Protein AF-0000000071014537 (afdb_homodimer)

pLDDT: mean 96.78, std 3.1, range [81.5, 98.94]

InterPro domains:
  IPR045936 Protein of unknown function DUF6356 [PF19883] (3-65)

Solvent-accessible surface area (backbone atoms only — not comparable to full-atom values): 8366 Å² total; per-residue (Å²): 109,67,56,62,41,49,40,44,54,29,48,76,74,72,33,51,58,71,57,36,26,51,52,33,33,50,52,10,49,49,31,29,53,21,10,48,43,17,37,51,18,32,78,36,39,66,41,60,80,49,36,42,60,51,43,34,50,52,53,42,50,51,52,51,52,52,52,49,52,50,48,51,52,52,50,55,50,51,53,55,62,70,76,107,107,68,56,62,42,50,40,46,55,30,49,74,73,72,34,52,58,70,57,36,27,52,52,33,34,52,53,10,49,50,31,29,53,21,10,49,43,18,37,51,17,32,78,38,38,65,41,59,78,50,36,42,60,53,42,36,51,52,53,44,51,52,52,52,52,52,52,49,51,50,48,51,52,50,50,54,49,51,53,55,62,70,75,109

Organism: NCBI:txid2759526

Secondary structure (DSSP, 8-state):
-HHHHHTHHHHHTT--HHHHHHHHHHHHHHHHHHHHHHHHHHH-TTSSTTHHHHHHHHHHHHHHHHHHHHHHHHHHHHHHHHH-/-HHHHHTHHHHHTT--HHHHHHHHHHHHHHHHHHHHHHHHHHH-TTSSTTHHHHHHHHHHHHHHHHHHHHHHHHHHHHHHHHH-

Structure (mmCIF, N/CA/C/O backbone):
data_AF-0000000071014537-model_v1
#
loop_
_entity.id
_entity.type
_entity.pdbx_description
1 polymer 'Capsule biosynthesis protein'
#
loop_
_atom_site.group_PDB
_atom_site.id
_atom_site.type_symbol
_atom_site.label_atom_id
_atom_site.label_alt_id
_atom_site.label_comp_id
_atom_site.label_asym_id
_atom_site.label_entity_id
_atom_site.label_seq_id
_atom_site.pdbx_PDB_ins_code
_atom_site.Cartn_x
_atom_site.Cartn_y
_atom_site.Cartn_z
_atom_site.occupancy
_atom_site.B_iso_or_equiv
_atom_site.auth_seq_id
_atom_site.auth_comp_id
_atom_site.auth_asym_id
_atom_site.auth_atom_id
_atom_site.pdbx_PDB_model_num
ATOM 1 N N . MET A 1 1 ? -13.141 -19.625 -23.688 1 82.31 1 MET A N 1
ATOM 2 C CA . MET A 1 1 ? -13.586 -18.359 -23.109 1 82.31 1 MET A CA 1
ATOM 3 C C . MET A 1 1 ? -13.328 -18.328 -21.609 1 82.31 1 MET A C 1
ATOM 5 O O . MET A 1 1 ? -12.664 -17.406 -21.109 1 82.31 1 MET A O 1
ATOM 9 N N . PHE A 1 2 ? -13.875 -19.344 -20.906 1 86.19 2 PHE A N 1
ATOM 10 C CA . PHE A 1 2 ? -13.703 -19.406 -19.453 1 86.19 2 PHE A CA 1
ATOM 11 C C . PHE A 1 2 ? -12.227 -19.359 -19.078 1 86.19 2 PHE A C 1
ATOM 13 O O . PHE A 1 2 ? -11.836 -18.641 -18.172 1 86.19 2 PHE A O 1
ATOM 20 N N . ARG A 1 3 ? -11.383 -20.109 -19.719 1 89.31 3 ARG A N 1
ATOM 21 C CA . ARG A 1 3 ? -9.953 -20.156 -19.422 1 89.31 3 ARG A CA 1
ATOM 22 C C . ARG A 1 3 ? -9.312 -18.781 -19.594 1 89.31 3 ARG A C 1
ATOM 24 O O . ARG A 1 3 ? -8.477 -18.375 -18.797 1 89.31 3 ARG A O 1
ATOM 31 N N . ARG A 1 4 ? -9.688 -18.188 -20.578 1 91.5 4 ARG A N 1
ATOM 32 C CA . ARG A 1 4 ? -9.125 -16.875 -20.875 1 91.5 4 ARG A CA 1
ATOM 33 C C . ARG A 1 4 ? -9.508 -15.859 -19.797 1 91.5 4 ARG A C 1
ATOM 35 O O . ARG A 1 4 ? -8.68 -15.047 -19.375 1 91.5 4 ARG A O 1
ATOM 42 N N . LEU A 1 5 ? -10.672 -15.945 -19.328 1 91.69 5 LEU A N 1
ATOM 43 C CA . LEU A 1 5 ? -11.172 -14.969 -18.359 1 91.69 5 LEU A CA 1
ATOM 44 C C . LEU A 1 5 ? -10.664 -15.273 -16.953 1 91.69 5 LEU A C 1
ATOM 46 O O . LEU A 1 5 ? -10.289 -14.367 -16.219 1 91.69 5 LEU A O 1
ATOM 50 N N . PHE A 1 6 ? -10.555 -16.469 -16.594 1 96.25 6 PHE A N 1
ATOM 51 C CA . PHE A 1 6 ? -10.359 -16.75 -15.188 1 96.25 6 PHE A CA 1
ATOM 52 C C . PHE A 1 6 ? -8.984 -17.359 -14.945 1 96.25 6 PHE A C 1
ATOM 54 O O . PHE A 1 6 ? -8.461 -17.328 -13.828 1 96.25 6 PHE A O 1
ATOM 61 N N . LEU A 1 7 ? -8.297 -17.859 -15.992 1 96.88 7 LEU A N 1
ATOM 62 C CA . LEU A 1 7 ? -7.074 -18.609 -15.734 1 96.88 7 LEU A CA 1
ATOM 63 C C . LEU A 1 7 ? -5.863 -17.906 -16.328 1 96.88 7 LEU A C 1
ATOM 65 O O . LEU A 1 7 ? -4.734 -18.094 -15.875 1 96.88 7 LEU A O 1
ATOM 69 N N . ASP A 1 8 ? -6.09 -17.141 -17.375 1 97 8 ASP A N 1
ATOM 70 C CA . ASP A 1 8 ? -4.969 -16.5 -18.047 1 97 8 ASP A CA 1
ATOM 71 C C . ASP A 1 8 ? -4.141 -15.664 -17.078 1 97 8 ASP A C 1
ATOM 73 O O . ASP A 1 8 ? -2.918 -15.797 -17.016 1 97 8 ASP A O 1
ATOM 77 N N . HIS A 1 9 ? -4.746 -14.75 -16.312 1 97 9 HIS A N 1
ATOM 78 C CA . HIS A 1 9 ? -4.016 -13.875 -15.398 1 97 9 HIS A CA 1
ATOM 79 C C . HIS A 1 9 ? -3.346 -14.68 -14.289 1 97 9 HIS A C 1
ATOM 81 O O . HIS A 1 9 ? -2.143 -14.539 -14.055 1 97 9 HIS A O 1
ATOM 87 N N . PRO A 1 10 ? -4.059 -15.578 -13.562 1 97.44 10 PRO A N 1
ATOM 88 C CA . PRO A 1 10 ? -3.375 -16.375 -12.539 1 97.44 10 PRO A CA 1
ATOM 89 C C . PRO A 1 10 ? -2.16 -17.109 -13.078 1 97.44 10 PRO A C 1
ATOM 91 O O . PRO A 1 10 ? -1.106 -17.141 -12.438 1 97.44 10 PRO A O 1
ATOM 94 N N . GLU A 1 11 ? -2.242 -17.656 -14.25 1 95.81 11 GLU A N 1
ATOM 95 C CA . GLU A 1 11 ? -1.145 -18.422 -14.836 1 95.81 11 GLU A CA 1
ATOM 96 C C . GLU A 1 11 ? 0.022 -17.516 -15.203 1 95.81 11 GLU A C 1
ATOM 98 O O . GLU A 1 11 ? 1.185 -17.891 -15.07 1 95.81 11 GLU A O 1
ATOM 103 N N . SER A 1 12 ? -0.29 -16.344 -15.633 1 95 12 SER A N 1
ATOM 104 C CA . SER A 1 12 ? 0.756 -15.406 -16.062 1 95 12 SER A CA 1
ATOM 105 C C . SER A 1 12 ? 1.647 -15.016 -14.883 1 95 12 SER A C 1
ATOM 107 O O . SER A 1 12 ? 2.779 -14.57 -15.078 1 95 12 SER A O 1
ATOM 109 N N . ILE A 1 13 ? 1.092 -15.219 -13.648 1 93.38 13 ILE A N 1
ATOM 110 C CA . ILE A 1 13 ? 1.916 -14.844 -12.5 1 93.38 13 ILE A CA 1
ATOM 111 C C . ILE A 1 13 ? 2.311 -16.094 -11.719 1 93.38 13 ILE A C 1
ATOM 113 O O . ILE A 1 13 ? 2.787 -16.016 -10.586 1 93.38 13 ILE A O 1
ATOM 117 N N . GLY A 1 14 ? 1.997 -17.25 -12.242 1 93.69 14 GLY A N 1
ATOM 118 C CA . GLY A 1 14 ? 2.512 -18.5 -11.711 1 93.69 14 GLY A CA 1
ATOM 119 C C . GLY A 1 14 ? 1.631 -19.094 -10.625 1 93.69 14 GLY A C 1
ATOM 120 O O . GLY A 1 14 ? 2.107 -19.844 -9.773 1 93.69 14 GLY A O 1
ATOM 121 N N . GLU A 1 15 ? 0.468 -18.797 -10.617 1 96.69 15 GLU A N 1
ATOM 122 C CA . GLU A 1 15 ? -0.448 -19.281 -9.594 1 96.69 15 GLU A CA 1
ATOM 123 C C . GLU A 1 15 ? -1.596 -20.078 -10.203 1 96.69 15 GLU A C 1
ATOM 125 O O . GLU A 1 15 ? -2.008 -19.812 -11.336 1 96.69 15 GLU A O 1
ATOM 130 N N . SER A 1 16 ? -2.098 -21.031 -9.398 1 97.75 16 SER A N 1
ATO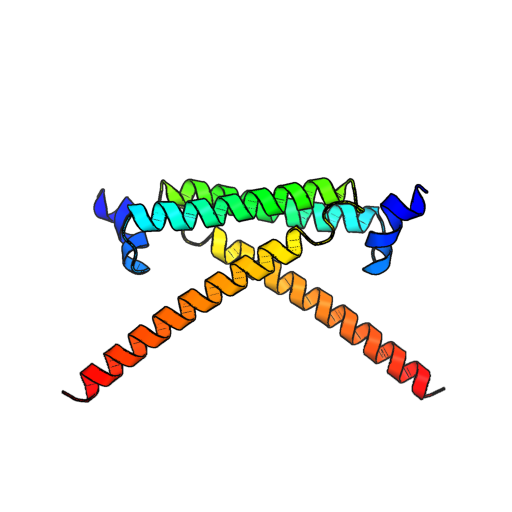M 131 C CA . SER A 1 16 ? -3.406 -21.609 -9.711 1 97.75 16 SER A CA 1
ATOM 132 C C . SER A 1 16 ? -4.531 -20.641 -9.32 1 97.75 16 SER A C 1
ATOM 134 O O . SER A 1 16 ? -4.297 -19.656 -8.633 1 97.75 16 SER A O 1
ATOM 136 N N . PHE A 1 17 ? -5.73 -20.922 -9.797 1 97.44 17 PHE A N 1
ATOM 137 C CA . PHE A 1 17 ? -6.855 -20.062 -9.453 1 97.44 17 PHE A CA 1
ATOM 138 C C . PHE A 1 17 ? -7.066 -20.016 -7.945 1 97.44 17 PHE A C 1
ATOM 140 O O . PHE A 1 17 ? -7.285 -18.953 -7.371 1 97.44 17 PHE A O 1
ATOM 147 N N . GLY A 1 18 ? -7.074 -21.266 -7.281 1 98.12 18 GLY A N 1
ATOM 148 C CA . GLY A 1 18 ? -7.266 -21.312 -5.84 1 98.12 18 GLY A CA 1
ATOM 149 C C . GLY A 1 18 ? -6.203 -20.547 -5.07 1 98.12 18 GLY A C 1
ATOM 150 O O . GLY A 1 18 ? -6.516 -19.812 -4.133 1 98.12 18 GLY A O 1
ATOM 151 N N . GLU A 1 19 ? -4.941 -20.672 -5.414 1 98.12 19 GLU A N 1
ATOM 152 C CA . GLU A 1 19 ? -3.848 -19.938 -4.797 1 98.12 19 GLU A CA 1
ATOM 153 C C . GLU A 1 19 ? -4 -18.438 -5.027 1 98.12 19 GLU A C 1
ATOM 155 O O . GLU A 1 19 ? -3.855 -17.641 -4.098 1 98.12 19 GLU A O 1
ATOM 160 N N . HIS A 1 20 ? -4.32 -18.109 -6.242 1 98.38 20 HIS A N 1
ATOM 161 C CA . HIS A 1 20 ? -4.52 -16.703 -6.582 1 98.38 20 HIS A CA 1
ATOM 162 C C . HIS A 1 20 ? -5.656 -16.094 -5.766 1 98.38 20 HIS A C 1
ATOM 164 O O . HIS A 1 20 ? -5.535 -14.977 -5.266 1 98.38 20 HIS A O 1
ATOM 170 N N . PHE A 1 21 ? -6.703 -16.828 -5.684 1 98.69 21 PHE A N 1
ATOM 171 C CA . PHE A 1 21 ? -7.852 -16.391 -4.91 1 98.69 21 PHE A CA 1
ATOM 172 C C . PHE A 1 21 ? -7.449 -16.078 -3.475 1 98.69 21 PHE A C 1
ATOM 174 O O . PHE A 1 21 ? -7.812 -15.023 -2.934 1 98.69 21 PHE A O 1
ATOM 181 N N . MET A 1 22 ? -6.676 -16.922 -2.893 1 98.5 22 MET A N 1
ATOM 182 C CA . MET A 1 22 ? -6.281 -16.734 -1.5 1 98.5 22 MET A CA 1
ATOM 183 C C . MET A 1 22 ? -5.316 -15.562 -1.359 1 98.5 22 MET A C 1
ATOM 185 O O . MET A 1 22 ? -5.473 -14.734 -0.464 1 98.5 22 MET A O 1
ATOM 189 N N . VAL A 1 23 ? -4.359 -15.461 -2.219 1 98.19 23 VAL A N 1
ATOM 190 C CA . VAL A 1 23 ? -3.355 -14.406 -2.133 1 98.19 23 VAL A CA 1
ATOM 191 C C . VAL A 1 23 ? -4.012 -13.055 -2.373 1 98.19 23 VAL A C 1
ATOM 193 O O . VAL A 1 23 ? -3.818 -12.117 -1.593 1 98.19 23 VAL A O 1
ATOM 196 N N . ALA A 1 24 ? -4.766 -12.953 -3.432 1 98.56 24 ALA A N 1
ATOM 197 C CA . ALA A 1 24 ? -5.395 -11.68 -3.775 1 98.56 24 ALA A CA 1
ATOM 198 C C . ALA A 1 24 ? -6.426 -11.281 -2.727 1 98.56 24 ALA A C 1
ATOM 200 O O . ALA A 1 24 ? -6.574 -10.094 -2.414 1 98.56 24 ALA A O 1
ATOM 201 N N . SER A 1 25 ? -7.211 -12.266 -2.174 1 98.81 25 SER A N 1
ATOM 202 C CA . SER A 1 25 ? -8.156 -11.969 -1.106 1 98.81 25 SER A CA 1
ATOM 203 C C . SER A 1 25 ? -7.445 -11.453 0.139 1 98.81 25 SER A C 1
ATOM 205 O O . SER A 1 25 ? -7.863 -10.453 0.733 1 98.81 25 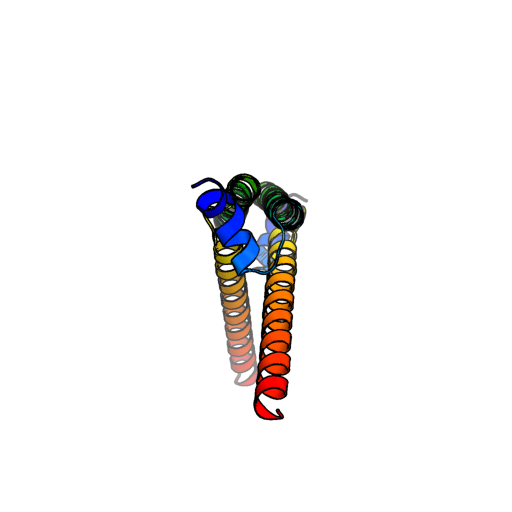SER A O 1
ATOM 207 N N . SER A 1 26 ? -6.398 -12.102 0.516 1 98.81 26 SER A N 1
ATOM 2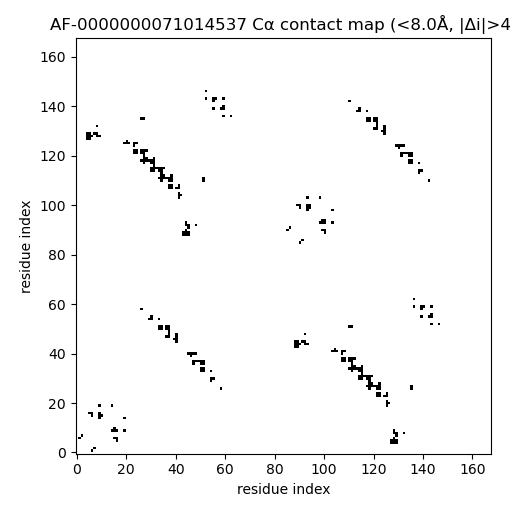08 C CA . SER A 1 26 ? -5.637 -11.664 1.682 1 98.81 26 SER A CA 1
ATOM 209 C C . SER A 1 26 ? -5.07 -10.266 1.48 1 98.81 26 SER A C 1
ATOM 211 O O . SER A 1 26 ? -5.164 -9.414 2.373 1 98.81 26 SER A O 1
ATOM 213 N N . PHE A 1 27 ? -4.473 -10.086 0.302 1 98.88 27 PHE A N 1
ATOM 214 C CA . PHE A 1 27 ? -3.918 -8.781 -0.044 1 98.88 27 PHE A CA 1
ATOM 215 C C . PHE A 1 27 ? -4.988 -7.703 0.024 1 98.88 27 PHE A C 1
ATOM 217 O O . PHE A 1 27 ? -4.797 -6.668 0.667 1 98.88 27 PHE A O 1
ATOM 224 N N . GLY A 1 28 ? -6.07 -7.945 -0.555 1 98.88 28 GLY A N 1
ATOM 225 C CA . GLY A 1 28 ? -7.16 -6.984 -0.583 1 98.88 28 GLY A CA 1
ATOM 226 C C . GLY A 1 28 ? -7.734 -6.695 0.79 1 98.88 28 GLY A C 1
ATOM 227 O O . GLY A 1 28 ? -7.992 -5.539 1.13 1 98.88 28 GLY A O 1
ATOM 228 N N . VAL A 1 29 ? -7.934 -7.727 1.584 1 98.88 29 VAL A N 1
ATOM 229 C CA . VAL A 1 29 ? -8.508 -7.578 2.918 1 98.88 29 VAL A CA 1
ATOM 230 C C . VAL A 1 29 ? -7.555 -6.777 3.803 1 98.88 29 VAL A C 1
ATOM 232 O O . VAL A 1 29 ? -7.984 -5.902 4.559 1 98.88 29 VAL A O 1
ATOM 235 N N . ARG A 1 30 ? -6.32 -7.074 3.711 1 98.94 30 ARG A N 1
ATOM 236 C CA . ARG A 1 30 ? -5.34 -6.32 4.484 1 98.94 30 ARG A CA 1
ATOM 237 C C . ARG A 1 30 ? -5.344 -4.848 4.09 1 98.94 30 ARG A C 1
ATOM 239 O O . ARG A 1 30 ? -5.238 -3.971 4.949 1 98.94 30 ARG A O 1
ATOM 246 N N . MET A 1 31 ? -5.445 -4.613 2.812 1 98.94 31 MET A N 1
ATOM 247 C CA . MET A 1 31 ? -5.551 -3.234 2.348 1 98.94 31 MET A CA 1
ATOM 248 C C . MET A 1 31 ? -6.785 -2.555 2.934 1 98.94 31 MET A C 1
ATOM 250 O O . MET A 1 31 ? -6.703 -1.419 3.406 1 98.94 31 MET A O 1
ATOM 254 N N . MET A 1 32 ? -7.914 -3.219 2.896 1 98.94 32 MET A N 1
ATOM 255 C CA . MET A 1 32 ? -9.164 -2.637 3.383 1 98.94 32 MET A CA 1
ATOM 256 C C . MET A 1 32 ? -9.102 -2.389 4.887 1 98.94 32 MET A C 1
ATOM 258 O O . MET A 1 32 ? -9.516 -1.332 5.363 1 98.94 32 MET A O 1
ATOM 262 N N . TRP A 1 33 ? -8.523 -3.328 5.562 1 98.88 33 TRP A N 1
ATOM 263 C CA . T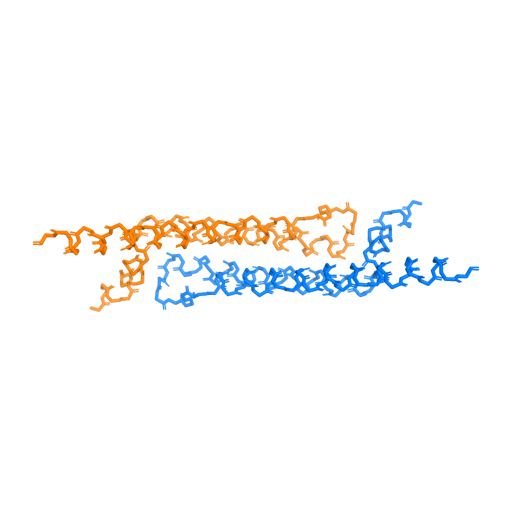RP A 1 33 ? -8.422 -3.207 7.016 1 98.88 33 TRP A CA 1
ATOM 264 C C . TRP A 1 33 ? -7.469 -2.082 7.398 1 98.88 33 TRP A C 1
ATOM 266 O O . TRP A 1 33 ? -7.773 -1.277 8.281 1 98.88 33 TRP A O 1
ATOM 276 N N . GLY A 1 34 ? -6.344 -2.02 6.746 1 98.88 34 GLY A N 1
ATOM 277 C CA . GLY A 1 34 ? -5.438 -0.902 6.961 1 98.88 34 GLY A CA 1
ATOM 278 C C . GLY A 1 34 ? -6.059 0.44 6.613 1 98.88 34 GLY A C 1
ATOM 279 O O . GLY A 1 34 ? -5.895 1.414 7.352 1 98.88 34 GLY A O 1
ATOM 280 N N . GLY A 1 35 ? -6.746 0.464 5.492 1 98.88 35 GLY A N 1
ATOM 281 C CA . GLY A 1 35 ? -7.414 1.686 5.078 1 98.88 35 GLY A CA 1
ATOM 282 C C . GLY A 1 35 ? -8.492 2.137 6.047 1 98.88 35 GLY A C 1
ATOM 283 O O . GLY A 1 35 ? -8.664 3.336 6.277 1 98.88 35 GLY A O 1
ATOM 284 N N . LEU A 1 36 ? -9.242 1.17 6.59 1 98.88 36 LEU A N 1
ATOM 285 C CA . LEU A 1 36 ? -10.289 1.475 7.559 1 98.88 36 LEU A CA 1
ATOM 286 C C . LEU A 1 36 ? -9.695 2.086 8.82 1 98.88 36 LEU A C 1
ATOM 288 O O . LEU A 1 36 ? -10.203 3.09 9.328 1 98.88 36 LEU A O 1
ATOM 292 N N . ARG A 1 37 ? -8.68 1.531 9.328 1 98.88 37 ARG A N 1
ATOM 293 C CA . ARG A 1 37 ? -8.008 2.076 10.5 1 98.88 37 ARG A CA 1
ATOM 294 C C . ARG A 1 37 ? -7.422 3.455 10.211 1 98.88 37 ARG A C 1
ATOM 296 O O . ARG A 1 37 ? -7.477 4.348 11.055 1 98.88 37 ARG A O 1
ATOM 303 N N . CYS A 1 38 ? -6.898 3.58 8.977 1 98.81 38 CYS A N 1
ATOM 304 C CA . CYS A 1 38 ? -6.367 4.871 8.555 1 98.81 38 CYS A CA 1
ATOM 305 C C . CYS A 1 38 ? -7.473 5.918 8.477 1 98.81 38 CYS A C 1
ATOM 307 O O . CYS A 1 38 ? -7.293 7.047 8.945 1 98.81 38 CYS A O 1
ATOM 309 N N . ALA A 1 39 ? -8.672 5.527 8.016 1 98.56 39 ALA A N 1
ATOM 310 C CA . ALA A 1 39 ? -9.797 6.449 7.926 1 98.56 39 ALA A CA 1
ATOM 311 C C . ALA A 1 39 ? -10.305 6.836 9.312 1 98.56 39 ALA A C 1
ATOM 313 O O . ALA A 1 39 ? -10.641 7.996 9.555 1 98.56 39 ALA A O 1
ATOM 314 N N . ALA A 1 40 ? -10.391 5.855 10.18 1 98.62 40 ALA A N 1
ATOM 315 C CA . ALA A 1 40 ? -10.766 6.148 11.562 1 98.62 40 ALA A CA 1
ATOM 316 C C . ALA A 1 40 ? -9.75 7.07 12.227 1 98.62 40 ALA A C 1
ATOM 318 O O . ALA A 1 40 ? -10.117 8 12.938 1 98.62 40 ALA A O 1
ATOM 319 N N . HIS A 1 41 ? -8.477 6.742 11.977 1 98.56 41 HIS A N 1
ATOM 320 C CA . HIS A 1 41 ? -7.371 7.547 12.492 1 98.56 41 HIS A CA 1
ATOM 321 C C . HIS A 1 41 ? -7.488 9 12.031 1 98.56 41 HIS A C 1
ATOM 323 O O . HIS A 1 41 ? -7.102 9.914 12.758 1 98.56 41 HIS A O 1
ATOM 329 N N . ALA A 1 42 ? -7.996 9.227 10.805 1 98.5 42 ALA A N 1
ATOM 330 C CA . ALA A 1 42 ? -8.203 10.586 10.305 1 98.5 42 ALA A CA 1
ATOM 331 C C . ALA A 1 42 ? -9.047 11.406 11.266 1 98.5 42 ALA A C 1
ATOM 333 O O . ALA A 1 42 ? -8.805 12.602 11.453 1 98.5 42 ALA A O 1
ATOM 334 N N . TRP A 1 43 ? -10.008 10.797 11.891 1 98.19 43 TRP A N 1
ATOM 335 C CA . TRP A 1 43 ? -10.859 11.461 12.867 1 98.19 43 TRP A CA 1
ATOM 336 C C . TRP A 1 43 ? -10.258 11.383 14.266 1 98.19 43 TRP A C 1
ATOM 338 O O . TRP A 1 43 ? -10.422 12.297 15.07 1 98.19 43 TRP A O 1
ATOM 348 N N . LEU A 1 44 ? -9.547 10.352 14.578 1 98.12 44 LEU A N 1
ATOM 349 C CA . LEU A 1 44 ? -8.93 10.07 15.875 1 98.12 44 LEU A CA 1
ATOM 350 C C . LEU A 1 44 ? -7.422 9.922 15.734 1 98.12 44 LEU A C 1
ATOM 352 O O . LEU A 1 44 ? -6.891 8.812 15.836 1 98.12 44 LEU A O 1
ATOM 356 N N . PRO A 1 45 ? -6.77 11.039 15.695 1 97.56 45 PRO A N 1
ATOM 357 C CA . PRO A 1 45 ? -5.344 11.016 15.352 1 97.56 45 PRO A CA 1
ATOM 358 C C . PRO A 1 45 ? -4.5 10.25 16.359 1 97.56 45 PRO A C 1
ATOM 360 O O . PRO A 1 45 ? -3.383 9.828 16.047 1 97.56 45 PRO A O 1
ATOM 363 N N . PHE A 1 46 ? -5.027 9.945 17.484 1 97 46 PHE A N 1
ATOM 364 C CA . PHE A 1 46 ? -4.27 9.25 18.531 1 97 46 PHE A CA 1
ATOM 365 C C . PHE A 1 46 ? -4.355 7.742 18.344 1 97 46 PHE A C 1
ATOM 367 O O . PHE A 1 46 ? -3.594 6.988 18.953 1 97 46 PHE A O 1
ATOM 374 N N . ALA A 1 47 ? -5.254 7.328 17.516 1 96.88 47 ALA A N 1
ATOM 375 C CA . ALA A 1 47 ? -5.477 5.898 17.328 1 96.88 47 ALA A CA 1
ATOM 376 C C . ALA A 1 47 ? -4.824 5.402 16.047 1 96.88 47 ALA A C 1
ATOM 378 O O . ALA A 1 47 ? -4.898 6.066 15.008 1 96.88 47 ALA A O 1
ATOM 379 N N . TRP A 1 48 ? -4.168 4.242 16.203 1 98.06 48 TRP A N 1
ATOM 380 C CA . TRP A 1 48 ? -3.604 3.521 15.07 1 98.06 48 TRP A CA 1
ATOM 381 C C . TRP A 1 48 ? -2.744 4.445 14.211 1 98.06 48 TRP A C 1
ATOM 383 O O . TRP A 1 48 ? -2.926 4.52 12.992 1 98.06 48 TRP A O 1
ATOM 393 N N . LYS A 1 49 ? -1.709 5.039 14.789 1 97.38 49 LYS A N 1
ATOM 394 C CA . LYS A 1 49 ? -0.939 6.133 14.203 1 97.38 49 LYS A CA 1
ATOM 395 C C . LYS A 1 49 ? -0.195 5.676 12.953 1 97.38 49 LYS A C 1
ATOM 397 O O . LYS A 1 49 ? 0.057 6.473 12.047 1 97.38 49 LYS A O 1
ATOM 402 N N . THR A 1 50 ? 0.082 4.34 12.891 1 97.5 50 THR A N 1
ATOM 403 C CA . THR A 1 50 ? 0.892 3.926 11.75 1 97.5 50 THR A CA 1
ATOM 404 C C . THR A 1 50 ? 0.185 2.83 10.953 1 97.5 50 THR A C 1
ATOM 406 O O . THR A 1 50 ? 0.795 2.182 10.102 1 97.5 50 THR A O 1
ATOM 409 N N . ALA A 1 51 ? -1.061 2.662 11.125 1 97.81 51 ALA A N 1
ATOM 410 C CA . ALA A 1 51 ? -1.768 1.553 10.492 1 97.81 51 ALA A CA 1
ATOM 411 C C . ALA A 1 51 ? -1.687 1.65 8.969 1 97.81 51 ALA A C 1
ATOM 413 O O . ALA A 1 51 ? -1.415 0.657 8.289 1 97.81 51 ALA A O 1
ATOM 414 N N . GLY A 1 52 ? -1.938 2.861 8.445 1 98.19 52 GLY A N 1
ATOM 415 C CA . GLY A 1 52 ? -1.849 3.043 7.004 1 98.19 52 GLY A CA 1
ATOM 416 C C . GLY A 1 52 ? -0.458 2.787 6.457 1 98.19 52 GLY A C 1
ATOM 417 O O . GLY A 1 52 ? -0.281 1.953 5.562 1 98.19 52 GLY A O 1
ATOM 418 N N . SER A 1 53 ? 0.526 3.387 7.039 1 98.5 53 SER A N 1
ATOM 419 C CA . SER A 1 53 ? 1.891 3.303 6.531 1 98.5 53 SER A CA 1
ATOM 420 C C . SER A 1 53 ? 2.479 1.912 6.754 1 98.5 53 SER A C 1
ATOM 422 O O . SER A 1 53 ? 3.189 1.388 5.895 1 98.5 53 SER A O 1
ATOM 424 N N . ASP A 1 54 ? 2.154 1.281 7.895 1 98.69 54 ASP A N 1
ATOM 425 C CA . ASP A 1 54 ? 2.615 -0.081 8.148 1 98.69 54 ASP A CA 1
ATOM 426 C C . ASP A 1 54 ? 2.047 -1.051 7.113 1 98.69 54 ASP A C 1
ATOM 428 O O . ASP A 1 54 ? 2.762 -1.921 6.609 1 98.69 54 ASP A O 1
ATOM 432 N N . THR A 1 55 ? 0.806 -0.891 6.84 1 98.94 55 THR A N 1
ATOM 433 C CA . THR A 1 55 ? 0.149 -1.77 5.879 1 98.94 55 THR A CA 1
ATOM 434 C C . THR A 1 55 ? 0.776 -1.623 4.496 1 98.94 55 THR A C 1
ATOM 436 O O . THR A 1 55 ? 1.147 -2.617 3.867 1 98.94 55 THR A O 1
ATOM 439 N N . VAL A 1 56 ? 0.928 -0.424 4.02 1 98.94 56 VAL A N 1
ATOM 440 C CA . VAL A 1 56 ? 1.488 -0.153 2.701 1 98.94 56 VAL A CA 1
ATOM 441 C C . VAL A 1 56 ? 2.928 -0.658 2.637 1 98.94 56 VAL A C 1
ATOM 443 O O . VAL A 1 56 ? 3.32 -1.311 1.667 1 98.94 56 VAL A O 1
ATOM 446 N N . ALA A 1 57 ? 3.67 -0.439 3.645 1 98.81 57 ALA A N 1
ATOM 447 C CA . ALA A 1 57 ? 5.062 -0.886 3.668 1 98.81 57 ALA A CA 1
ATOM 448 C C . ALA A 1 57 ? 5.148 -2.408 3.615 1 98.81 57 ALA A C 1
ATOM 450 O O . ALA A 1 57 ? 5.965 -2.965 2.877 1 98.81 57 ALA A O 1
ATOM 451 N N . SER A 1 58 ? 4.371 -3.018 4.383 1 98.88 58 SER A N 1
ATOM 452 C CA . SER A 1 58 ? 4.387 -4.477 4.445 1 98.88 58 SER A CA 1
ATOM 453 C C . SER A 1 58 ? 3.979 -5.09 3.109 1 98.88 58 SER A C 1
ATOM 455 O O . SER A 1 58 ? 4.645 -5.996 2.605 1 98.88 58 SER A O 1
ATOM 457 N N . LEU A 1 59 ? 2.893 -4.602 2.543 1 98.88 59 LEU A N 1
ATOM 458 C CA . LEU A 1 59 ? 2.416 -5.125 1.269 1 98.88 59 LEU A CA 1
ATOM 459 C C . LEU A 1 59 ? 3.41 -4.832 0.152 1 98.88 59 LEU A C 1
ATOM 461 O O . LEU A 1 59 ? 3.611 -5.656 -0.743 1 98.88 59 LEU A O 1
ATOM 465 N N . HIS A 1 60 ? 3.975 -3.684 0.152 1 98.81 60 HIS A N 1
ATOM 466 C CA . HIS A 1 60 ? 4.988 -3.344 -0.84 1 98.81 60 HIS A CA 1
ATOM 467 C C . HIS A 1 60 ? 6.184 -4.285 -0.753 1 98.81 60 HIS A C 1
ATOM 469 O O . HIS A 1 60 ? 6.691 -4.746 -1.777 1 98.81 60 HIS A O 1
ATOM 475 N N . LYS A 1 61 ? 6.621 -4.531 0.459 1 98.69 61 LYS A N 1
ATOM 476 C CA . LYS A 1 61 ? 7.723 -5.473 0.664 1 98.69 61 LYS A CA 1
ATOM 477 C C . LYS A 1 61 ? 7.387 -6.844 0.09 1 98.69 61 LYS A C 1
ATOM 479 O O . LYS A 1 61 ? 8.234 -7.484 -0.535 1 98.69 61 LYS A O 1
ATOM 484 N N . GLU A 1 62 ? 6.199 -7.277 0.346 1 98 62 GLU A N 1
ATOM 485 C CA . GLU A 1 62 ? 5.746 -8.555 -0.188 1 98 62 GLU A CA 1
ATOM 486 C C . GLU A 1 62 ? 5.777 -8.562 -1.714 1 98 62 GLU A C 1
ATOM 488 O O . GLU A 1 62 ? 6.18 -9.547 -2.328 1 98 62 GLU A O 1
ATOM 493 N N . MET A 1 63 ? 5.344 -7.488 -2.332 1 97.5 63 MET A N 1
ATOM 494 C CA . MET A 1 63 ? 5.375 -7.355 -3.787 1 97.5 63 MET A CA 1
ATOM 495 C C . MET A 1 63 ? 6.805 -7.465 -4.309 1 97.5 63 MET A C 1
ATOM 497 O O . MET A 1 63 ? 7.059 -8.156 -5.297 1 97.5 63 MET A O 1
ATOM 501 N N . LEU A 1 64 ? 7.66 -6.801 -3.598 1 97.56 64 LEU A N 1
ATOM 502 C CA . LEU A 1 64 ? 9.055 -6.809 -4.031 1 97.56 64 LEU A CA 1
ATOM 503 C C . LEU A 1 64 ? 9.656 -8.203 -3.902 1 97.56 64 LEU A C 1
ATOM 505 O O . LEU A 1 64 ? 10.422 -8.633 -4.766 1 97.56 64 LEU A O 1
ATOM 509 N N . ALA A 1 65 ? 9.336 -8.867 -2.855 1 97.56 65 ALA A N 1
ATOM 510 C CA . ALA A 1 65 ? 9.844 -10.219 -2.641 1 97.56 65 ALA A CA 1
ATOM 511 C C . ALA A 1 65 ? 9.367 -11.172 -3.738 1 97.56 65 ALA A C 1
ATOM 513 O O . ALA A 1 65 ? 10.141 -11.984 -4.242 1 97.56 65 ALA A O 1
ATOM 514 N N . LYS A 1 66 ? 8.148 -11.062 -4.137 1 95.94 66 LYS A N 1
ATOM 515 C CA . LYS A 1 66 ? 7.594 -11.906 -5.188 1 95.94 66 LYS A CA 1
ATOM 516 C C . LYS A 1 66 ? 8.25 -11.617 -6.535 1 95.94 66 LYS A C 1
ATOM 518 O O . LYS A 1 66 ? 8.555 -12.539 -7.293 1 95.94 66 LYS A O 1
ATOM 523 N N . ARG A 1 67 ? 8.453 -10.375 -6.812 1 95.44 67 ARG A N 1
ATOM 524 C CA . ARG A 1 67 ? 9.109 -9.992 -8.062 1 95.44 67 ARG A CA 1
ATOM 525 C C . ARG A 1 67 ? 10.547 -10.492 -8.109 1 95.44 67 ARG A C 1
ATOM 527 O O . ARG A 1 67 ? 11.008 -10.977 -9.148 1 95.44 67 ARG A O 1
ATOM 534 N N . ALA A 1 68 ? 11.203 -10.445 -7.027 1 97.12 68 ALA A N 1
ATOM 535 C CA . ALA A 1 68 ? 12.578 -10.93 -6.938 1 97.12 68 ALA A CA 1
ATOM 536 C C . ALA A 1 68 ? 12.648 -12.438 -7.141 1 97.12 68 ALA A C 1
ATOM 538 O O . ALA A 1 68 ? 13.539 -12.938 -7.824 1 97.12 68 ALA A O 1
ATOM 539 N N . ALA A 1 69 ? 11.711 -13.062 -6.52 1 95.94 69 ALA A N 1
ATOM 540 C CA . ALA A 1 69 ? 11.664 -14.516 -6.656 1 95.94 69 ALA A CA 1
ATOM 541 C C . ALA A 1 69 ? 11.422 -14.922 -8.109 1 95.94 69 ALA A C 1
ATOM 543 O O . ALA A 1 69 ? 12.047 -15.859 -8.609 1 95.94 69 ALA A O 1
ATOM 544 N N . LYS A 1 70 ? 10.578 -14.188 -8.734 1 94.38 70 LYS A N 1
ATOM 545 C CA . LYS A 1 70 ? 10.297 -14.477 -10.141 1 94.38 70 LYS A CA 1
ATOM 546 C C . LYS A 1 70 ? 11.531 -14.219 -11.008 1 94.38 70 LYS A C 1
ATOM 548 O O . LYS A 1 70 ? 11.836 -15.008 -11.906 1 94.38 70 LYS A O 1
ATOM 553 N N . ARG A 1 71 ? 12.164 -13.203 -10.75 1 96.06 71 ARG A N 1
ATOM 554 C CA . ARG A 1 71 ? 13.375 -12.875 -11.492 1 96.06 71 ARG A CA 1
ATOM 555 C C . ARG A 1 71 ? 14.453 -13.93 -11.289 1 96.06 71 ARG A C 1
ATOM 557 O O . ARG A 1 71 ? 15.133 -14.328 -12.234 1 96.06 71 ARG A O 1
ATOM 564 N N . ALA A 1 72 ? 14.57 -14.344 -10.07 1 97.38 72 ALA A N 1
ATOM 565 C CA . ALA A 1 72 ? 15.555 -15.367 -9.75 1 97.38 72 ALA A CA 1
ATOM 566 C C . ALA A 1 72 ? 15.258 -16.672 -10.492 1 97.38 72 ALA A C 1
ATOM 568 O O . ALA A 1 72 ? 16.172 -17.312 -11.016 1 97.38 72 ALA A O 1
ATOM 569 N N . ASP A 1 73 ? 14 -16.969 -10.57 1 94.94 73 ASP A N 1
ATOM 570 C CA . ASP A 1 73 ? 13.594 -18.172 -11.273 1 94.94 73 ASP A CA 1
ATOM 571 C C . ASP A 1 73 ? 13.883 -18.062 -12.773 1 94.94 73 ASP A C 1
ATOM 573 O O . ASP A 1 73 ? 14.375 -19.016 -13.383 1 94.94 73 ASP A O 1
ATOM 577 N N . GLN A 1 74 ? 13.641 -16.906 -13.281 1 95.06 74 GLN A N 1
ATOM 578 C CA . GLN A 1 74 ? 13.875 -16.688 -14.703 1 95.06 74 GLN A CA 1
ATOM 579 C C . GLN A 1 74 ? 15.367 -16.719 -15.031 1 95.06 74 GLN A C 1
ATOM 581 O O . GLN A 1 74 ? 15.766 -17.266 -16.062 1 95.06 74 GLN A O 1
ATOM 586 N N . THR A 1 75 ? 16.156 -16.125 -14.188 1 97.25 75 THR A N 1
ATOM 587 C CA . THR A 1 75 ? 17.609 -16.156 -14.375 1 97.25 75 THR A CA 1
ATOM 588 C C . THR A 1 75 ? 18.141 -17.578 -14.328 1 97.25 75 THR A C 1
ATOM 590 O O . THR A 1 75 ? 18.969 -17.953 -15.148 1 97.25 75 THR A O 1
ATOM 593 N N . GLN A 1 76 ? 17.688 -18.344 -13.328 1 96.75 76 GLN A N 1
ATOM 594 C CA . GLN A 1 76 ? 18.094 -19.734 -13.211 1 96.75 76 GLN A CA 1
ATOM 595 C C . GLN A 1 76 ? 17.734 -20.516 -14.477 1 96.75 76 GLN A C 1
ATOM 597 O O . GLN A 1 76 ? 18.531 -21.312 -14.969 1 96.75 76 GLN A O 1
ATOM 602 N N . MET A 1 77 ? 16.578 -20.281 -15.016 1 96.5 77 MET A N 1
ATOM 603 C CA . MET A 1 77 ? 16.125 -21 -16.203 1 96.5 77 MET A CA 1
ATOM 604 C C . MET A 1 77 ? 16.969 -20.609 -17.422 1 96.5 77 MET A C 1
ATOM 606 O O . MET A 1 77 ? 17.328 -21.469 -18.234 1 96.5 77 MET A O 1
ATOM 610 N N . MET A 1 78 ? 17.203 -19.359 -17.547 1 97.06 78 MET A N 1
ATOM 611 C CA . MET A 1 78 ? 18 -18.875 -18.672 1 97.06 78 MET A CA 1
ATOM 612 C C . MET A 1 78 ? 19.406 -19.453 -18.625 1 97.06 78 MET A C 1
ATOM 614 O O . MET A 1 78 ? 19.984 -19.797 -19.672 1 97.06 78 MET A O 1
ATOM 618 N N . THR A 1 79 ? 19.984 -19.453 -17.422 1 96.5 79 THR A N 1
ATOM 619 C CA . THR A 1 79 ? 21.328 -20.016 -17.25 1 96.5 79 THR A CA 1
ATOM 620 C C . THR A 1 79 ? 21.328 -21.5 -17.656 1 96.5 79 THR A C 1
ATOM 622 O O . THR A 1 79 ? 22.25 -21.953 -18.328 1 96.5 79 THR A O 1
ATOM 625 N N . VAL A 1 80 ? 20.391 -22.266 -17.266 1 96.75 80 VAL A N 1
ATOM 626 C CA . VAL A 1 80 ? 20.297 -23.688 -17.578 1 96.75 80 VAL A CA 1
ATOM 627 C C . VAL A 1 80 ? 20.156 -23.875 -19.094 1 96.75 80 VAL A C 1
ATOM 629 O O . VAL A 1 80 ? 20.797 -24.766 -19.672 1 96.75 80 VAL A O 1
ATOM 632 N N . GLU A 1 81 ? 19.391 -23.031 -19.688 1 96 81 GLU A N 1
ATOM 633 C CA . GLU A 1 81 ? 19.188 -23.109 -21.125 1 96 81 GLU A CA 1
ATOM 634 C C . GLU A 1 81 ? 20.484 -22.844 -21.875 1 96 81 GLU A C 1
ATOM 636 O O . GLU A 1 81 ? 20.734 -23.438 -22.938 1 96 81 GLU A O 1
ATOM 641 N N . TYR A 1 82 ? 21.344 -21.922 -21.375 1 95.12 82 TYR A N 1
ATOM 642 C CA . TYR A 1 82 ? 22.609 -21.562 -22.016 1 95.12 82 TYR A CA 1
ATOM 643 C C . TYR A 1 82 ? 23.609 -22.688 -21.906 1 95.12 82 TYR A C 1
ATOM 645 O O . TYR A 1 82 ? 24.422 -22.906 -22.812 1 95.12 82 TYR A O 1
ATOM 653 N N . VAL A 1 83 ? 23.625 -23.516 -20.859 1 94.5 83 VAL A N 1
ATOM 654 C CA . VAL A 1 83 ? 24.625 -24.531 -20.578 1 94.5 83 VAL A CA 1
ATOM 655 C C . VAL A 1 83 ? 24.328 -25.797 -21.391 1 94.5 83 VAL A C 1
ATOM 657 O O . VAL A 1 83 ? 25.25 -26.562 -21.719 1 94.5 83 VAL A O 1
ATOM 660 N N . ILE A 1 84 ? 23.203 -26.078 -21.938 1 84.69 84 ILE A N 1
ATOM 661 C CA . ILE A 1 84 ? 22.859 -27.281 -22.672 1 84.69 84 ILE A CA 1
ATOM 662 C C . ILE A 1 84 ? 22.953 -27.016 -24.172 1 84.69 84 ILE A C 1
ATOM 664 O O . ILE A 1 84 ? 23.359 -27.891 -24.938 1 84.69 84 ILE A O 1
ATOM 668 N N . MET B 1 1 ? -5.609 17.844 27.641 1 81.5 1 MET B N 1
ATOM 669 C CA . MET B 1 1 ? -6.02 16.5 27.266 1 81.5 1 MET B CA 1
ATOM 670 C C . MET B 1 1 ? -6.383 16.438 25.781 1 81.5 1 MET B C 1
ATOM 672 O O . MET B 1 1 ? -5.84 15.617 25.031 1 81.5 1 MET B O 1
ATOM 676 N N . PHE B 1 2 ? -7.312 17.328 25.375 1 85.75 2 PHE B N 1
ATOM 677 C CA . PHE B 1 2 ? -7.746 17.359 23.984 1 85.75 2 PHE B CA 1
ATOM 678 C C . PHE B 1 2 ? -6.559 17.547 23.047 1 85.75 2 PHE B C 1
ATOM 680 O O . PHE B 1 2 ? -6.441 16.859 22.031 1 85.75 2 PHE B O 1
ATOM 687 N N . ARG B 1 3 ? -5.664 18.453 23.312 1 88.88 3 ARG B N 1
ATOM 688 C CA . ARG B 1 3 ? -4.504 18.719 22.469 1 88.88 3 ARG B CA 1
ATOM 689 C C . ARG B 1 3 ? -3.631 17.484 22.328 1 88.88 3 ARG B C 1
ATOM 691 O O . ARG B 1 3 ? -3.131 17.188 21.234 1 88.88 3 ARG B O 1
ATOM 698 N N . ARG B 1 4 ? -3.479 16.859 23.359 1 91.19 4 ARG B N 1
ATOM 699 C CA . ARG B 1 4 ? -2.639 15.672 23.359 1 91.19 4 ARG B CA 1
ATOM 700 C C . ARG B 1 4 ? -3.244 14.57 22.484 1 91.19 4 ARG B C 1
ATOM 702 O O . ARG B 1 4 ? -2.527 13.883 21.75 1 91.19 4 ARG B O 1
ATOM 709 N N . LEU B 1 5 ? -4.496 14.453 22.531 1 91.25 5 LEU B N 1
ATOM 710 C CA . LEU B 1 5 ? -5.172 13.375 21.812 1 91.25 5 LEU B CA 1
ATOM 711 C C . LEU B 1 5 ? -5.32 13.711 20.344 1 91.25 5 LEU B C 1
ATOM 713 O O . LEU B 1 5 ? -5.125 12.844 19.484 1 91.25 5 LEU B O 1
ATOM 717 N N . PHE B 1 6 ? -5.57 14.883 20.016 1 96.12 6 PHE B N 1
ATOM 718 C CA . PHE B 1 6 ? -6 15.156 18.641 1 96.12 6 PHE B CA 1
ATOM 719 C C . PHE B 1 6 ? -4.945 15.961 17.891 1 96.12 6 PHE B C 1
ATOM 721 O O . PHE B 1 6 ? -4.906 15.961 16.656 1 96.12 6 PHE B O 1
ATOM 728 N N . LEU B 1 7 ? -3.977 16.594 18.594 1 96.75 7 LEU B N 1
ATOM 729 C CA . LEU B 1 7 ? -3.096 17.531 17.891 1 96.75 7 LEU B CA 1
ATOM 730 C C . LEU B 1 7 ? -1.649 17.047 17.938 1 96.75 7 LEU B C 1
ATOM 732 O O . LEU B 1 7 ? -0.843 17.391 17.078 1 96.75 7 LEU B O 1
ATOM 736 N N . ASP B 1 8 ? -1.331 16.297 18.969 1 96.94 8 ASP B N 1
ATOM 737 C CA . ASP B 1 8 ? 0.056 15.859 19.125 1 96.94 8 ASP B CA 1
ATOM 738 C C . ASP B 1 8 ? 0.55 15.133 17.875 1 96.94 8 ASP B C 1
ATOM 740 O O . ASP B 1 8 ? 1.612 15.461 17.344 1 96.94 8 ASP B O 1
ATOM 744 N N . HIS B 1 9 ? -0.151 14.102 17.375 1 96.88 9 HIS B N 1
ATOM 745 C CA . HIS B 1 9 ? 0.29 13.328 16.219 1 96.88 9 HIS B CA 1
ATOM 746 C C . HIS B 1 9 ? 0.326 14.188 14.969 1 96.88 9 HIS B C 1
ATOM 748 O O . HIS B 1 9 ? 1.345 14.242 14.273 1 96.88 9 HIS B O 1
ATOM 754 N N . PRO B 1 10 ? -0.744 14.938 14.617 1 97.44 10 PRO B N 1
ATOM 755 C CA . PRO B 1 10 ? -0.658 15.789 13.422 1 97.44 10 PRO B CA 1
ATOM 756 C C . PRO B 1 10 ? 0.536 16.734 13.461 1 97.44 10 PRO B C 1
ATOM 758 O O . PRO B 1 10 ? 1.232 16.906 12.461 1 97.44 10 PRO B O 1
ATOM 761 N N . GLU B 1 11 ? 0.817 17.312 14.594 1 95.75 11 GLU B N 1
ATOM 762 C CA . GLU B 1 11 ? 1.921 18.25 14.727 1 95.75 11 GLU B CA 1
ATOM 763 C C . GLU B 1 11 ? 3.27 17.562 14.57 1 95.75 11 GLU B C 1
ATOM 765 O O . GLU B 1 11 ? 4.207 18.125 14 1 95.75 11 GLU B O 1
ATOM 770 N N . SER B 1 12 ? 3.352 16.359 15.039 1 95 12 SER B N 1
ATOM 771 C CA . SER B 1 12 ? 4.613 15.625 14.984 1 95 12 SER B CA 1
ATOM 772 C C . SER B 1 12 ? 5.02 15.344 13.539 1 95 12 SER B C 1
ATOM 774 O O . SER B 1 12 ? 6.191 15.086 13.258 1 95 12 SER B O 1
ATOM 776 N N . ILE B 1 13 ? 3.996 15.414 12.633 1 93.44 13 ILE B N 1
ATOM 777 C CA . ILE B 1 13 ? 4.348 15.141 11.242 1 93.44 13 ILE B CA 1
ATOM 778 C C . ILE B 1 13 ? 4.195 16.422 10.414 1 93.44 13 ILE B C 1
ATOM 780 O O . ILE B 1 13 ? 4.195 16.359 9.18 1 93.44 13 ILE B O 1
ATOM 784 N N . GLY B 1 14 ? 3.932 17.516 11.062 1 93.62 14 GLY B N 1
ATOM 785 C CA . GLY B 1 14 ? 3.986 18.812 10.414 1 93.62 14 GLY B CA 1
ATOM 786 C C . GLY B 1 14 ? 2.666 19.219 9.789 1 93.62 14 GLY B C 1
ATOM 787 O O . GLY B 1 14 ? 2.643 20 8.836 1 93.62 14 GLY B O 1
ATOM 788 N N . GLU B 1 15 ? 1.666 18.75 10.234 1 96.69 15 GLU B N 1
ATOM 789 C CA . GLU B 1 15 ? 0.353 19.047 9.672 1 96.69 15 GLU B CA 1
ATOM 790 C C . GLU B 1 15 ? -0.569 19.672 10.711 1 96.69 15 GLU B C 1
ATOM 792 O O . GLU B 1 15 ? -0.455 19.375 11.906 1 96.69 15 GLU B O 1
ATOM 797 N N . SER B 1 16 ? -1.489 20.5 10.219 1 97.69 16 SER B N 1
ATOM 798 C CA . SER B 1 16 ? -2.643 20.859 11.031 1 97.69 16 SER B CA 1
ATOM 799 C C . SER B 1 16 ? -3.66 19.734 11.086 1 97.69 16 SER B C 1
ATOM 801 O O . SER B 1 16 ? -3.562 18.766 10.328 1 97.69 16 SER B O 1
ATOM 803 N N . PHE B 1 17 ? -4.594 19.812 12 1 97.38 17 PHE B N 1
ATOM 804 C CA . PHE B 1 17 ? -5.613 18.766 12.102 1 97.38 17 PHE B CA 1
ATOM 805 C C . PHE B 1 17 ? -6.395 18.656 10.805 1 97.38 17 PHE B C 1
ATOM 807 O O . PHE B 1 17 ? -6.648 17.547 10.328 1 97.38 17 PHE B O 1
ATOM 814 N N . GLY B 1 18 ? -6.871 19.859 10.234 1 98.12 18 GLY B N 1
ATOM 815 C CA . GLY B 1 18 ? -7.629 19.828 8.992 1 98.12 18 GLY B CA 1
ATOM 816 C C . GLY B 1 18 ? -6.848 19.219 7.844 1 98.12 18 GLY B C 1
ATOM 817 O O . GLY B 1 18 ? -7.387 18.406 7.082 1 98.12 18 GLY B O 1
ATOM 818 N N . GLU B 1 19 ? -5.578 19.562 7.656 1 98.06 19 GLU B N 1
ATOM 819 C CA . GLU B 1 19 ? -4.715 18.984 6.629 1 98.06 19 GLU B CA 1
ATOM 820 C C . GLU B 1 19 ? -4.523 17.484 6.852 1 98.06 19 GLU B C 1
ATOM 822 O O . GLU B 1 19 ? -4.633 16.703 5.91 1 98.06 19 GLU B O 1
ATOM 827 N N . HIS B 1 20 ? -4.27 17.172 8.086 1 98.31 20 HIS B N 1
ATOM 828 C CA . HIS B 1 20 ? -4.09 15.758 8.43 1 98.31 20 HIS B CA 1
ATOM 829 C C . HIS B 1 20 ? -5.344 14.953 8.109 1 98.31 20 HIS B C 1
ATOM 831 O O . HIS B 1 20 ? -5.254 13.852 7.562 1 98.31 20 HIS B O 1
ATOM 837 N N . PHE B 1 21 ? -6.453 15.508 8.477 1 98.69 21 PHE B N 1
ATOM 838 C CA . PHE B 1 21 ? -7.727 14.852 8.203 1 98.69 21 PHE B CA 1
ATOM 839 C C . PHE B 1 21 ? -7.879 14.562 6.719 1 98.69 21 PHE B C 1
ATOM 841 O O . PHE B 1 21 ? -8.258 13.453 6.332 1 98.69 21 PHE B O 1
ATOM 848 N N . MET B 1 22 ? -7.547 15.508 5.91 1 98.5 22 MET B N 1
ATOM 849 C CA . MET B 1 22 ? -7.711 15.336 4.469 1 98.5 22 MET B CA 1
ATOM 850 C C . MET B 1 22 ? -6.707 14.328 3.922 1 98.5 22 MET B C 1
ATOM 852 O O . MET B 1 22 ? -7.07 13.453 3.135 1 98.5 22 MET B O 1
ATOM 856 N N . VAL B 1 23 ? -5.48 14.414 4.328 1 98.12 23 VAL B N 1
ATOM 857 C CA . VAL B 1 23 ? -4.438 13.531 3.82 1 98.12 23 VAL B CA 1
ATOM 858 C C . VAL B 1 23 ? -4.715 12.094 4.258 1 98.12 23 VAL B C 1
ATOM 860 O O . VAL B 1 23 ? -4.703 11.18 3.434 1 98.12 23 VAL B O 1
ATOM 863 N N . ALA B 1 24 ? -4.965 11.914 5.52 1 98.56 24 ALA B N 1
ATOM 864 C CA . ALA B 1 24 ? -5.195 10.57 6.047 1 98.56 24 ALA B CA 1
ATOM 865 C C . ALA B 1 24 ? -6.48 9.977 5.48 1 98.56 24 ALA B C 1
ATOM 867 O O . ALA B 1 24 ? -6.551 8.773 5.215 1 98.56 24 ALA B O 1
ATOM 868 N N . SER B 1 25 ? -7.57 10.805 5.324 1 98.81 25 SER B N 1
ATOM 869 C CA . SER B 1 25 ? -8.797 10.32 4.707 1 98.81 25 SER B CA 1
ATOM 870 C C . SER B 1 25 ? -8.562 9.883 3.266 1 98.81 25 SER B C 1
ATOM 872 O O . SER B 1 25 ? -9.016 8.812 2.852 1 98.81 25 SER B O 1
ATOM 874 N N . SER B 1 26 ? -7.867 10.68 2.52 1 98.81 26 SER B N 1
ATOM 875 C CA . SER B 1 26 ? -7.57 10.336 1.135 1 98.81 26 SER B CA 1
ATOM 876 C C . SER B 1 26 ? -6.762 9.039 1.053 1 98.81 26 SER B C 1
ATOM 878 O O . SER B 1 26 ? -7.066 8.164 0.245 1 98.81 26 SER B O 1
ATOM 880 N N . PHE B 1 27 ? -5.723 9 1.881 1 98.88 27 PHE B N 1
ATOM 881 C CA . PHE B 1 27 ? -4.875 7.812 1.938 1 98.88 27 PHE B CA 1
ATOM 882 C C . PHE B 1 27 ? -5.703 6.574 2.266 1 98.88 27 PHE B C 1
ATOM 884 O O . PHE B 1 27 ? -5.617 5.562 1.564 1 98.88 27 PHE B O 1
ATOM 891 N N . GLY B 1 28 ? -6.496 6.66 3.246 1 98.88 28 GLY B N 1
ATOM 892 C CA . GLY B 1 28 ? -7.316 5.539 3.672 1 98.88 28 GLY B CA 1
ATOM 893 C C . GLY B 1 28 ? -8.336 5.117 2.631 1 98.88 28 GLY B C 1
ATOM 894 O O . GLY B 1 28 ? -8.523 3.924 2.385 1 98.88 28 GLY B O 1
ATOM 895 N N . VAL B 1 29 ? -8.992 6.086 2.014 1 98.88 29 VAL B N 1
ATOM 896 C CA . VAL B 1 29 ? -10.016 5.801 1.013 1 98.88 29 VAL B CA 1
ATOM 897 C C . VAL B 1 29 ? -9.375 5.133 -0.202 1 98.88 29 VAL B C 1
ATOM 899 O O . VAL B 1 29 ? -9.922 4.172 -0.751 1 98.88 29 VAL B O 1
ATOM 902 N N . ARG B 1 30 ? -8.281 5.621 -0.596 1 98.94 30 ARG B N 1
ATOM 903 C CA . ARG B 1 30 ? -7.582 5.004 -1.721 1 98.94 30 ARG B CA 1
ATOM 904 C C . ARG B 1 30 ? -7.191 3.566 -1.404 1 98.94 30 ARG B C 1
ATOM 906 O O . ARG B 1 30 ? -7.297 2.686 -2.262 1 98.94 30 ARG B O 1
ATOM 913 N N . MET B 1 31 ? -6.738 3.365 -0.201 1 98.94 31 MET B N 1
ATOM 914 C CA . MET B 1 31 ? -6.43 2.002 0.22 1 98.94 31 MET B CA 1
ATOM 915 C C . MET B 1 31 ? -7.668 1.114 0.151 1 98.94 31 MET B C 1
ATOM 917 O O . MET B 1 31 ? -7.602 -0.008 -0.353 1 98.94 31 MET B O 1
ATOM 921 N N . MET B 1 32 ? -8.773 1.591 0.652 1 98.94 32 MET B N 1
ATOM 922 C CA . MET B 1 32 ? -10 0.803 0.682 1 98.94 32 MET B CA 1
ATOM 923 C C . MET B 1 32 ? -10.5 0.517 -0.73 1 98.94 32 MET B C 1
ATOM 925 O O . MET B 1 32 ? -10.898 -0.607 -1.037 1 98.94 32 MET B O 1
ATOM 929 N N . TRP B 1 33 ? -10.414 1.514 -1.543 1 98.88 33 TRP B N 1
ATOM 930 C CA . TRP B 1 33 ? -10.875 1.361 -2.918 1 98.88 33 TRP B CA 1
ATOM 931 C C . TRP B 1 33 ? -9.992 0.391 -3.689 1 98.88 33 TRP B C 1
ATOM 933 O O . TRP B 1 33 ? -10.484 -0.48 -4.406 1 98.88 33 TRP B O 1
ATOM 943 N N . GLY B 1 34 ? -8.695 0.53 -3.535 1 98.88 34 GLY B N 1
ATOM 944 C CA . GLY B 1 34 ? -7.785 -0.436 -4.129 1 98.88 34 GLY B CA 1
ATOM 945 C C . GLY B 1 34 ? -7.992 -1.848 -3.613 1 98.88 34 GLY B C 1
ATOM 946 O O . GLY B 1 34 ? -7.984 -2.805 -4.387 1 98.88 34 GLY B O 1
ATOM 947 N N . GLY B 1 35 ? -8.164 -1.952 -2.311 1 98.88 35 GLY B N 1
ATOM 948 C CA . GLY B 1 35 ? -8.414 -3.252 -1.705 1 98.88 35 GLY B CA 1
ATOM 949 C C . GLY B 1 35 ? -9.695 -3.898 -2.186 1 98.88 35 GLY B C 1
ATOM 950 O O . GLY B 1 35 ? -9.758 -5.117 -2.369 1 98.88 35 GLY B O 1
ATOM 951 N N . LEU B 1 36 ? -10.742 -3.078 -2.352 1 98.88 36 LEU B N 1
ATOM 952 C CA . LEU B 1 36 ? -12.023 -3.576 -2.84 1 98.88 36 LEU B CA 1
ATOM 953 C C . LEU B 1 36 ? -11.891 -4.125 -4.258 1 98.88 36 LEU B C 1
ATOM 955 O O . LEU B 1 36 ? -12.383 -5.215 -4.555 1 98.88 36 LEU B O 1
ATOM 959 N N . ARG B 1 37 ? -11.258 -3.426 -5.105 1 98.88 37 ARG B N 1
ATOM 960 C CA . ARG B 1 37 ? -11.031 -3.895 -6.469 1 98.88 37 ARG B CA 1
ATOM 961 C C . ARG B 1 37 ? -10.164 -5.152 -6.477 1 98.88 37 ARG B C 1
ATOM 963 O O . ARG B 1 37 ? -10.406 -6.07 -7.262 1 98.88 37 ARG B O 1
ATOM 970 N N . CYS B 1 38 ? -9.188 -5.156 -5.551 1 98.81 38 CYS B N 1
ATOM 971 C CA . CYS B 1 38 ? -8.336 -6.332 -5.418 1 98.81 38 CYS B CA 1
ATOM 972 C C . CYS B 1 38 ? -9.141 -7.539 -4.949 1 98.81 38 CYS B C 1
ATOM 974 O O . CYS B 1 38 ? -8.984 -8.641 -5.484 1 98.81 38 CYS B O 1
ATOM 976 N N . ALA B 1 39 ? -10.094 -7.34 -4.031 1 98.56 39 ALA B N 1
ATOM 977 C CA . ALA B 1 39 ? -10.93 -8.43 -3.533 1 98.56 39 ALA B CA 1
ATOM 978 C C . ALA B 1 39 ? -11.875 -8.93 -4.617 1 98.56 39 ALA B C 1
ATOM 980 O O . ALA B 1 39 ? -12.094 -10.141 -4.75 1 98.56 39 ALA B O 1
ATOM 981 N N . ALA B 1 40 ? -12.469 -8.008 -5.355 1 98.69 40 ALA B N 1
ATOM 982 C CA . ALA B 1 40 ? -13.305 -8.398 -6.484 1 98.69 40 ALA B CA 1
ATOM 983 C C . ALA B 1 40 ? -12.5 -9.164 -7.527 1 98.69 40 ALA B C 1
ATOM 985 O O . ALA B 1 40 ? -12.961 -10.172 -8.07 1 98.69 40 ALA B O 1
ATOM 986 N N . HIS B 1 41 ? -11.289 -8.633 -7.793 1 98.56 41 HIS B N 1
ATOM 987 C CA . HIS B 1 41 ? -10.375 -9.266 -8.727 1 98.56 41 HIS B CA 1
ATOM 988 C C . HIS B 1 41 ? -10.062 -10.703 -8.312 1 98.56 41 HIS B C 1
ATOM 990 O O . HIS B 1 41 ? -9.852 -11.57 -9.164 1 98.56 41 HIS B O 1
ATOM 996 N N . ALA B 1 42 ? -10.016 -10.969 -6.988 1 98.5 42 ALA B N 1
ATOM 997 C CA . ALA B 1 42 ? -9.781 -12.32 -6.492 1 98.5 42 ALA B CA 1
ATOM 998 C C . ALA B 1 42 ? -10.805 -13.305 -7.07 1 98.5 42 ALA B C 1
ATOM 1000 O O . ALA B 1 42 ? -10.469 -14.453 -7.371 1 98.5 42 ALA B O 1
ATOM 1001 N N . TRP B 1 43 ? -12.008 -12.859 -7.238 1 98.25 43 TRP B N 1
ATOM 1002 C CA . TRP B 1 43 ? -13.062 -13.688 -7.812 1 98.25 43 TRP B CA 1
ATOM 1003 C C . TRP B 1 43 ? -13.094 -13.547 -9.336 1 98.25 43 TRP B C 1
ATOM 1005 O O . TRP B 1 43 ? -13.414 -14.508 -10.039 1 98.25 43 TRP B O 1
ATOM 1015 N N . LEU B 1 44 ? -12.742 -12.445 -9.883 1 98.19 44 LEU B N 1
ATOM 1016 C CA . LEU B 1 44 ? -12.742 -12.109 -11.305 1 98.19 44 LEU B CA 1
ATOM 1017 C C . LEU B 1 44 ? -11.344 -11.719 -11.766 1 98.19 44 LEU B C 1
ATOM 1019 O O . LEU B 1 44 ? -11.078 -10.539 -12.031 1 98.19 44 LEU B O 1
ATOM 1023 N N . PRO B 1 45 ? -10.555 -12.719 -12.039 1 97.62 45 PRO B N 1
ATOM 1024 C CA . PRO B 1 45 ? -9.133 -12.461 -12.281 1 97.62 45 PRO B CA 1
ATOM 1025 C C . PRO B 1 45 ? -8.898 -11.602 -13.52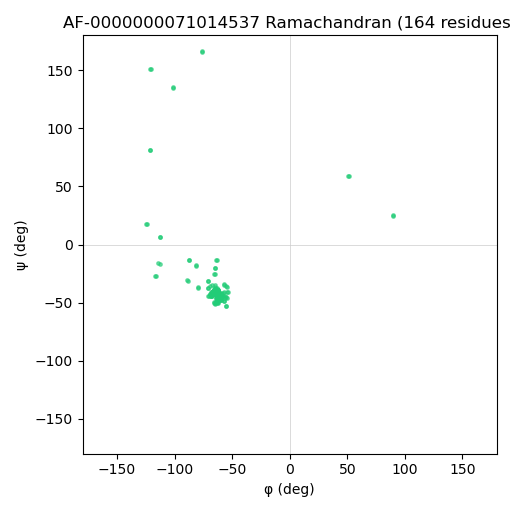3 1 97.62 45 PRO B C 1
ATOM 1027 O O . PRO B 1 45 ? -7.828 -11 -13.664 1 97.62 45 PRO B O 1
ATOM 1030 N N . PHE B 1 46 ? -9.859 -11.422 -14.328 1 97.06 46 PHE B N 1
ATOM 1031 C CA . PHE B 1 46 ? -9.695 -10.648 -15.555 1 97.06 46 PHE B CA 1
ATOM 1032 C C . PHE B 1 46 ? -9.938 -9.164 -15.297 1 97.06 46 PHE B C 1
ATOM 1034 O O . PHE B 1 46 ? -9.602 -8.32 -16.125 1 97.06 46 PHE B O 1
ATOM 1041 N N . ALA B 1 47 ? -10.492 -8.867 -14.172 1 96.94 47 ALA B N 1
ATOM 1042 C CA . ALA B 1 47 ? -10.852 -7.484 -13.867 1 96.94 47 ALA B CA 1
ATOM 1043 C C . ALA B 1 47 ? -9.828 -6.844 -12.93 1 96.94 47 ALA B C 1
ATOM 1045 O O . ALA B 1 47 ? -9.383 -7.473 -11.969 1 96.94 47 ALA B O 1
ATOM 1046 N N . TRP B 1 48 ? -9.469 -5.598 -13.312 1 98.06 48 TRP B N 1
ATOM 1047 C CA . TRP B 1 48 ? -8.625 -4.758 -12.469 1 98.06 48 TRP B CA 1
ATOM 1048 C C . TRP B 1 48 ? -7.363 -5.508 -12.047 1 98.06 48 TRP B C 1
ATOM 1050 O O . TRP B 1 48 ? -7.031 -5.566 -10.867 1 98.06 48 TRP B O 1
ATOM 1060 N N . LYS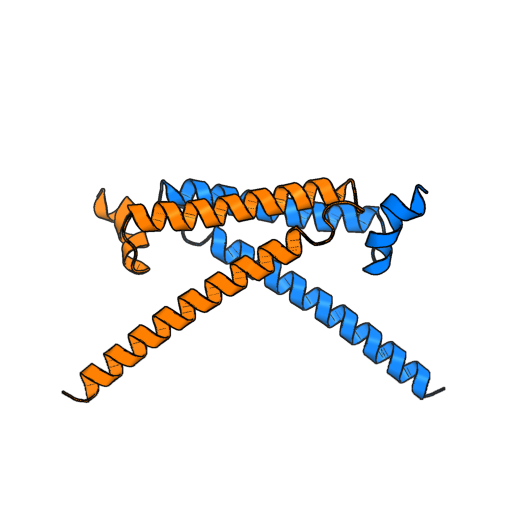 B 1 49 ? -6.566 -5.961 -12.992 1 97.44 49 LYS B N 1
ATOM 1061 C CA . LYS B 1 49 ? -5.469 -6.902 -12.789 1 97.44 49 LYS B CA 1
ATOM 1062 C C . LYS B 1 49 ? -4.375 -6.293 -11.922 1 97.44 49 LYS B C 1
ATOM 1064 O O . LYS B 1 49 ? -3.666 -7.012 -11.211 1 97.44 49 LYS B O 1
ATOM 1069 N N . THR B 1 50 ? -4.293 -4.926 -11.938 1 97.5 50 THR B N 1
ATOM 1070 C CA . THR B 1 50 ? -3.178 -4.352 -11.195 1 97.5 50 THR B CA 1
ATOM 1071 C C . THR B 1 50 ? -3.676 -3.354 -10.148 1 97.5 50 THR B C 1
ATOM 1073 O O . THR B 1 50 ? -2.889 -2.59 -9.586 1 97.5 50 THR B O 1
ATOM 1076 N N . ALA B 1 51 ? -4.898 -3.387 -9.805 1 97.81 51 ALA B N 1
ATOM 1077 C CA . ALA B 1 51 ? -5.465 -2.383 -8.906 1 97.81 51 ALA B CA 1
ATOM 1078 C C . ALA B 1 51 ? -4.777 -2.414 -7.543 1 97.81 51 ALA B C 1
ATOM 1080 O O . ALA B 1 51 ? -4.422 -1.366 -7 1 97.81 51 ALA B O 1
ATOM 1081 N N . GLY B 1 52 ? -4.594 -3.629 -6.996 1 98.25 52 GLY B N 1
ATOM 1082 C CA . GLY B 1 52 ? -3.92 -3.744 -5.715 1 98.25 52 GLY B CA 1
ATOM 1083 C C . GLY B 1 52 ? -2.484 -3.256 -5.75 1 98.25 52 GLY B C 1
ATOM 1084 O O . GLY B 1 52 ? -2.102 -2.375 -4.973 1 98.25 52 GLY B O 1
ATOM 1085 N N . SER B 1 53 ? -1.742 -3.711 -6.691 1 98.5 53 SER B N 1
ATOM 1086 C CA . SER B 1 53 ? -0.319 -3.396 -6.762 1 98.5 53 SER B CA 1
ATOM 1087 C C . SER B 1 53 ? -0.095 -1.939 -7.156 1 98.5 53 SER B C 1
ATOM 1089 O O . SER B 1 53 ? 0.803 -1.279 -6.629 1 98.5 53 SER B O 1
ATOM 1091 N N . ASP B 1 54 ? -0.941 -1.42 -8.055 1 98.69 54 ASP B N 1
ATOM 1092 C CA . ASP B 1 54 ? -0.841 -0.011 -8.43 1 98.69 54 ASP B CA 1
ATOM 1093 C C . ASP B 1 54 ? -1.098 0.893 -7.223 1 98.69 54 ASP B C 1
ATOM 1095 O O . ASP B 1 54 ? -0.389 1.88 -7.02 1 98.69 54 ASP B O 1
ATOM 1099 N N . THR B 1 55 ? -2.086 0.551 -6.484 1 98.94 55 THR B N 1
ATOM 1100 C CA . THR B 1 55 ? -2.439 1.349 -5.316 1 98.94 55 THR B CA 1
ATOM 1101 C C . THR B 1 55 ? -1.302 1.349 -4.297 1 98.94 55 THR B C 1
ATOM 1103 O O . THR B 1 55 ? -0.875 2.408 -3.834 1 98.94 55 THR B O 1
ATOM 1106 N N . VAL B 1 56 ? -0.787 0.207 -3.965 1 98.94 56 VAL B N 1
ATOM 1107 C CA . VAL B 1 56 ? 0.285 0.072 -2.984 1 98.94 56 VAL B CA 1
ATOM 1108 C C . VAL B 1 56 ? 1.533 0.8 -3.479 1 98.94 56 VAL B C 1
ATOM 1110 O O . VAL B 1 56 ? 2.168 1.539 -2.723 1 98.94 56 VAL B O 1
ATOM 1113 N N . ALA B 1 57 ? 1.842 0.666 -4.699 1 98.81 57 ALA B N 1
ATOM 1114 C CA . ALA B 1 57 ? 3.02 1.325 -5.258 1 98.81 57 ALA B CA 1
ATOM 1115 C C . ALA B 1 57 ? 2.879 2.844 -5.195 1 98.81 57 ALA B C 1
ATOM 1117 O O . ALA B 1 57 ? 3.822 3.547 -4.824 1 98.81 57 ALA B O 1
ATOM 1118 N N . SER B 1 58 ? 1.78 3.297 -5.566 1 98.81 58 SER B N 1
ATOM 1119 C CA . SER B 1 58 ? 1.536 4.734 -5.582 1 98.81 58 SER B CA 1
ATOM 1120 C C . SER B 1 58 ? 1.598 5.32 -4.176 1 98.81 58 SER B C 1
ATOM 1122 O O . SER B 1 58 ? 2.256 6.34 -3.951 1 98.81 58 SER B O 1
ATOM 1124 N N . LEU B 1 59 ? 0.91 4.691 -3.248 1 98.88 59 LEU B N 1
ATOM 1125 C CA . LEU B 1 59 ? 0.899 5.176 -1.872 1 98.88 59 LEU B CA 1
ATOM 1126 C C . LEU B 1 59 ? 2.289 5.082 -1.252 1 98.88 59 LEU B C 1
ATOM 1128 O O . LEU B 1 59 ? 2.691 5.961 -0.485 1 98.88 59 LEU B O 1
ATOM 1132 N N . HIS B 1 60 ? 2.984 4.039 -1.51 1 98.81 60 HIS B N 1
ATOM 1133 C CA . HIS B 1 60 ? 4.348 3.896 -1.012 1 98.81 60 HIS B CA 1
ATOM 1134 C C . HIS B 1 60 ? 5.242 5.012 -1.534 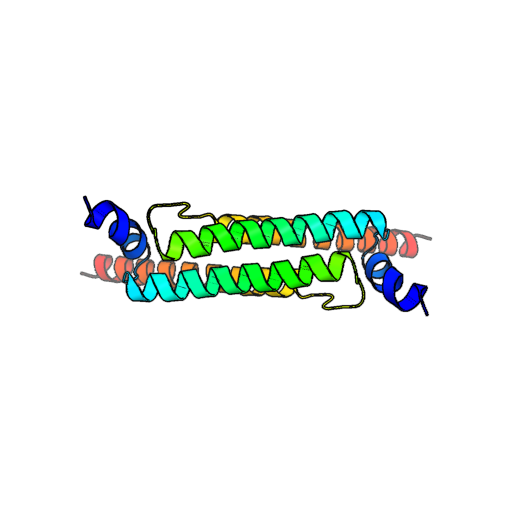1 98.81 60 HIS B C 1
ATOM 1136 O O . HIS B 1 60 ? 6.031 5.586 -0.779 1 98.81 60 HIS B O 1
ATOM 1142 N N . LYS B 1 61 ? 5.117 5.293 -2.805 1 98.69 61 LYS B N 1
ATOM 1143 C CA . LYS B 1 61 ? 5.879 6.387 -3.4 1 98.69 61 LYS B CA 1
ATOM 1144 C C . LYS B 1 61 ? 5.586 7.711 -2.699 1 98.69 61 LYS B C 1
ATOM 1146 O O . LYS B 1 61 ? 6.496 8.5 -2.445 1 98.69 61 LYS B O 1
ATOM 1151 N N . GLU B 1 62 ? 4.34 7.934 -2.447 1 98.06 62 GLU B N 1
ATOM 1152 C CA . GLU B 1 62 ? 3.938 9.141 -1.739 1 98.06 62 GLU B CA 1
ATOM 1153 C C . GLU B 1 62 ? 4.57 9.211 -0.352 1 98.06 62 GLU B C 1
ATOM 1155 O O . GLU B 1 62 ? 5.02 10.273 0.083 1 98.06 62 GLU B O 1
ATOM 1160 N N . MET B 1 63 ? 4.598 8.086 0.354 1 97.5 63 MET B N 1
ATOM 1161 C CA . MET B 1 63 ? 5.227 8.016 1.671 1 97.5 63 MET B CA 1
ATOM 1162 C C . MET B 1 63 ? 6.707 8.367 1.587 1 97.5 63 MET B C 1
ATOM 1164 O O . MET B 1 63 ? 7.215 9.133 2.414 1 97.5 63 MET B O 1
ATOM 1168 N N . LEU B 1 64 ? 7.297 7.836 0.571 1 97.62 64 LEU B N 1
ATOM 1169 C CA . LEU B 1 64 ? 8.727 8.078 0.416 1 97.62 64 LEU B CA 1
ATOM 1170 C C . LEU B 1 64 ? 9 9.547 0.102 1 97.62 64 LEU B C 1
ATOM 1172 O O . LEU B 1 64 ? 9.961 10.125 0.601 1 97.62 64 LEU B O 1
ATOM 1176 N N . ALA B 1 65 ? 8.188 10.117 -0.717 1 97.56 65 ALA B N 1
ATOM 1177 C CA . ALA B 1 65 ? 8.344 11.523 -1.078 1 97.56 65 ALA B CA 1
ATOM 1178 C C . ALA B 1 65 ? 8.195 12.422 0.146 1 97.56 65 ALA B C 1
ATOM 1180 O O . ALA B 1 65 ? 8.961 13.375 0.321 1 97.56 65 ALA B O 1
ATOM 1181 N N . LYS B 1 66 ? 7.27 12.133 1.004 1 95.81 66 LYS B N 1
ATOM 1182 C CA . LYS B 1 66 ? 7.047 12.922 2.215 1 95.81 66 LYS B CA 1
ATOM 1183 C C . LYS B 1 66 ? 8.219 12.789 3.18 1 95.81 66 LYS B C 1
ATOM 1185 O O . LYS B 1 66 ? 8.656 13.773 3.779 1 95.81 66 LYS B O 1
ATOM 1190 N N . ARG B 1 67 ? 8.719 11.609 3.309 1 95.25 67 ARG B N 1
ATOM 1191 C CA . ARG B 1 67 ? 9.867 11.375 4.18 1 95.25 67 ARG B CA 1
ATOM 1192 C C . ARG B 1 67 ? 11.102 12.102 3.668 1 95.25 67 ARG B C 1
ATOM 1194 O O . ARG B 1 67 ? 11.852 12.695 4.449 1 95.25 67 ARG B O 1
ATOM 1201 N N . ALA B 1 68 ? 11.273 12.141 2.414 1 97.06 68 ALA B N 1
ATOM 1202 C CA . ALA B 1 68 ? 12.414 12.828 1.803 1 97.06 68 ALA B CA 1
ATOM 1203 C C . ALA B 1 68 ? 12.305 14.336 2.004 1 97.06 68 ALA B C 1
ATOM 1205 O O . ALA B 1 68 ? 13.305 15 2.295 1 97.06 68 ALA B O 1
ATOM 1206 N N . ALA B 1 69 ? 11.109 14.789 1.825 1 96 69 ALA B N 1
ATOM 1207 C CA . ALA B 1 69 ? 10.883 16.219 2.012 1 96 69 ALA B CA 1
ATOM 1208 C C . ALA B 1 69 ? 11.172 16.641 3.451 1 96 69 ALA B C 1
ATOM 1210 O O . ALA B 1 69 ? 11.789 17.672 3.691 1 96 69 ALA B O 1
ATOM 1211 N N . LYS B 1 70 ? 10.781 15.781 4.336 1 94.31 70 LYS B N 1
ATOM 1212 C CA . LYS B 1 70 ? 11.039 16.078 5.742 1 94.31 70 LYS B CA 1
ATOM 1213 C C . LYS B 1 70 ? 12.531 16.047 6.043 1 94.31 70 LYS B C 1
ATOM 1215 O O . LYS B 1 70 ? 13.039 16.906 6.766 1 94.31 70 LYS B O 1
ATOM 1220 N N . ARG B 1 71 ? 13.172 15.133 5.523 1 96 71 ARG B N 1
ATOM 1221 C CA . ARG B 1 71 ? 14.617 15.031 5.715 1 96 71 ARG B CA 1
ATOM 1222 C C . ARG B 1 71 ? 15.336 16.234 5.129 1 96 71 ARG B C 1
ATOM 1224 O O . ARG B 1 71 ? 16.25 16.781 5.7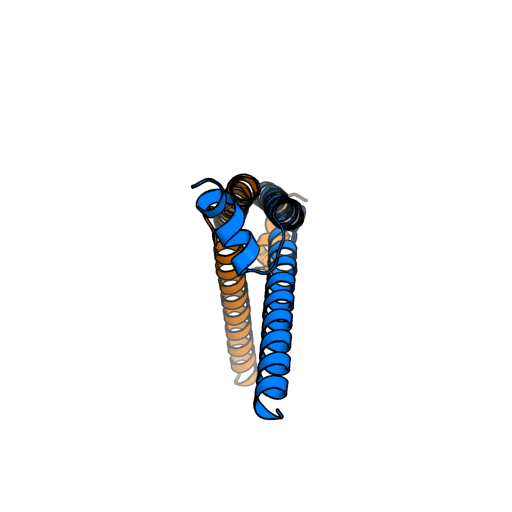42 1 96 71 ARG B O 1
ATOM 1231 N N . ALA B 1 72 ? 14.898 16.625 3.977 1 97.25 72 ALA B N 1
ATOM 1232 C CA . ALA B 1 72 ? 15.5 17.781 3.318 1 97.25 72 ALA B CA 1
ATOM 1233 C C . ALA B 1 72 ? 15.312 19.047 4.156 1 97.25 72 ALA B C 1
ATOM 1235 O O . ALA B 1 72 ? 16.234 19.859 4.289 1 97.25 72 ALA B O 1
ATOM 1236 N N . ASP B 1 73 ? 14.156 19.141 4.734 1 94.81 73 ASP B N 1
ATOM 1237 C CA . ASP B 1 73 ? 13.867 20.297 5.586 1 94.81 73 ASP B CA 1
ATOM 1238 C C . ASP B 1 73 ? 14.742 20.297 6.836 1 94.81 73 ASP B C 1
ATOM 1240 O O . ASP B 1 73 ? 15.273 21.328 7.234 1 94.81 73 ASP B O 1
ATOM 1244 N N . GLN B 1 74 ? 14.914 19.125 7.359 1 95.06 74 GLN B N 1
ATOM 1245 C CA . GLN B 1 74 ? 15.727 19 8.562 1 95.06 74 GLN B CA 1
ATOM 1246 C C . GLN B 1 74 ? 17.203 19.297 8.266 1 95.06 74 GLN B C 1
ATOM 1248 O O . GLN B 1 74 ? 17.875 19.938 9.062 1 95.06 74 GLN B O 1
ATOM 1253 N N . THR B 1 75 ? 17.672 18.797 7.176 1 97.12 75 THR B N 1
ATOM 1254 C CA . THR B 1 75 ? 19.047 19.047 6.773 1 97.12 75 THR B CA 1
ATOM 1255 C C . THR B 1 75 ? 19.281 20.547 6.562 1 97.12 75 THR B C 1
ATOM 1257 O O . THR B 1 75 ? 20.312 21.078 6.992 1 97.12 75 THR B O 1
ATOM 1260 N N . GLN B 1 76 ? 18.359 21.188 5.84 1 96.69 76 GLN B N 1
ATOM 1261 C CA . GLN B 1 76 ? 18.453 22.625 5.613 1 96.69 76 GLN B CA 1
ATOM 1262 C C . GLN B 1 76 ? 18.5 23.391 6.934 1 96.69 76 GLN B C 1
ATOM 1264 O O . GLN B 1 76 ? 19.297 24.312 7.098 1 96.69 76 GLN B O 1
ATOM 1269 N N . MET B 1 77 ? 17.719 22.984 7.887 1 96.44 77 MET B N 1
ATOM 1270 C CA . MET B 1 77 ? 17.672 23.656 9.18 1 96.44 77 MET B CA 1
ATOM 1271 C C . MET B 1 77 ? 18.969 23.453 9.945 1 96.44 77 MET B C 1
ATOM 1273 O O . MET B 1 77 ? 19.484 24.391 10.57 1 96.44 77 MET B O 1
ATOM 1277 N N . MET B 1 78 ? 19.438 22.25 9.93 1 97 78 MET B N 1
ATOM 1278 C CA . MET B 1 78 ? 20.688 21.953 10.625 1 97 78 MET B CA 1
ATOM 1279 C C . MET B 1 78 ? 21.844 22.734 10.031 1 97 78 MET B C 1
ATOM 1281 O O . MET B 1 78 ? 22.719 23.203 10.766 1 97 78 MET B O 1
ATOM 1285 N N . THR B 1 79 ? 21.891 22.797 8.688 1 96.38 79 THR B N 1
ATOM 1286 C CA . THR B 1 79 ? 22.938 23.547 8.016 1 96.38 79 THR B CA 1
ATOM 1287 C C . THR B 1 79 ? 22.875 25.031 8.406 1 96.38 79 THR B C 1
ATOM 1289 O O . THR B 1 79 ? 23.906 25.641 8.68 1 96.38 79 THR B O 1
ATOM 1292 N N . VAL B 1 80 ? 21.734 25.625 8.477 1 96.81 80 VAL B N 1
ATOM 1293 C CA . VAL B 1 80 ? 21.562 27.016 8.844 1 96.81 80 VAL B CA 1
ATOM 1294 C C . VAL B 1 80 ? 22.016 27.25 10.289 1 96.81 80 VAL B C 1
ATOM 1296 O O . VAL B 1 80 ? 22.672 28.234 10.586 1 96.81 80 VAL B O 1
ATOM 1299 N N . GLU B 1 81 ? 21.688 26.312 11.117 1 96 81 GLU B N 1
ATOM 1300 C CA . GLU B 1 81 ? 22.062 26.422 12.523 1 96 81 GLU B CA 1
ATOM 1301 C C . GLU B 1 81 ? 23.578 26.391 12.688 1 96 81 GLU B C 1
ATOM 1303 O O . GLU B 1 81 ? 24.125 27.062 13.57 1 96 81 GLU B O 1
ATOM 1308 N N . TYR B 1 82 ? 24.297 25.594 11.836 1 94.88 82 TYR B N 1
ATOM 1309 C CA . TYR B 1 82 ? 25.75 25.469 11.914 1 94.88 82 TYR B CA 1
ATOM 1310 C C . TYR B 1 82 ? 26.438 26.75 11.438 1 94.88 82 TYR B C 1
ATOM 1312 O O . TYR B 1 82 ? 27.484 27.125 11.961 1 94.88 82 TYR B O 1
ATOM 1320 N N . VAL B 1 83 ? 25.906 27.516 10.508 1 94.44 83 VAL B N 1
ATOM 1321 C CA . VAL B 1 83 ? 26.531 28.672 9.875 1 94.44 83 VAL B CA 1
ATOM 1322 C C . VAL B 1 83 ? 26.391 29.906 10.781 1 94.44 83 VAL B C 1
ATOM 1324 O O . VAL B 1 83 ? 27.234 30.812 10.742 1 94.44 83 VAL B O 1
ATOM 1327 N N . ILE B 1 84 ? 25.547 30 11.727 1 83.88 84 ILE B N 1
ATOM 1328 C CA . ILE B 1 84 ? 25.328 31.156 12.578 1 83.88 84 ILE B CA 1
ATOM 1329 C C . ILE B 1 84 ? 26.062 30.969 13.906 1 83.88 84 ILE B C 1
ATOM 1331 O O . ILE B 1 84 ? 26.609 31.922 14.469 1 83.88 84 ILE B O 1
#

Radius of gyration: 20.64 Å; Cα contacts (8 Å, |Δi|>4): 171; chains: 2; bounding box: 40×58×50 Å

Foldseek 3Di:
DVCVVQPPVQVVLPHGSVRCVVVVVVLVVLQVVLVVQVVVCVVVVVGPVCSNVVSVVVSVVVVVVSVVVVVVVVVVVVVVVVVD/DVCVVQPVVQVVLPHGSVRCVVVVVVLVVLQVVLVVQVVVCVVVVVGPVCSNVVSVVVSVVVVVVSVVVVVVVVVVVVVVVVVD

Sequence (168 aa):
MFRRLFLDHPESIGESFGEHFMVASSFGVRMMWGGLRCAAHAWLPFAWKTAGSDTVASLHKEMLAKRAAKRADQTQMMTVEYVIMFRRLFLDHPESIGESFGEHFMVASSFGVRMMWGGLRCAAHAWLPFAWKTAGSDTVASLHKEMLAKRAAKRADQTQMMTVEYVI